Protein AF-A0A060SE33-F1 (afdb_monomer)

Foldseek 3Di:
DDDDDDDDDPCVVVVVVLVVVCVVVVPDSVVVVVVVVVVVVCVLVVLLVVQLVVCVVVLVQLVLLVLALDDPDDPDDDDPDPCVVCNPPPVNVVLLVQLLVLVLVCLVVCCCPVHPVHPPVDDPPPDPPVVSSVVSNVVSNVGDSRSSSSSSSSSVVVSVVD

pLDDT: mean 70.57, std 11.05, range [43.12, 87.06]

InterPro domains:
  IPR018811 MIOREX complex component 11 [PF10306] (24-119)

Secondary structure (DSSP, 8-state):
-PPPPP---TTHHHHHHHHHHHHHHT--HHHHHHHHHHHHHHHHHHHHHHHHHHHHHTTHHHHHHHHHSS-TT--------TTGGGTTSHHHHHHHHHHHHHHHHHHHHHHHHT-TTPPTT-------HHHHHHHHHHHHHH-SHHHHHHHHHHHHHHHHT-

Sequence (162 aa):
MASTPPKQSKLAPYREALAALSKRTRTPLPSLAVSFAVLHELTAILPIVGFFYGARALGVGENIVRAVARPQGETSQHQDGYFARYRDTWVAERVREWMVEGEVRAERVGRRYGWFGFEKGSKMDDISLEAQTAHAASDLVSGRIAGDVANAVVAYALTKVH

Solvent-accessible surface area (backbone atoms only — not comparable to full-atom values): 9290 Å² total; per-residue (Å²): 135,87,82,80,79,81,81,82,60,87,58,54,68,57,52,52,53,49,50,52,47,26,65,74,70,74,43,59,64,68,59,54,53,51,52,50,50,54,50,51,53,48,64,62,47,49,53,36,54,50,37,23,53,50,27,54,76,69,43,46,11,47,51,50,37,59,62,69,58,56,71,99,76,76,92,72,85,87,75,95,45,84,64,63,73,40,61,89,34,76,64,40,59,49,52,50,52,52,34,38,53,42,44,56,48,48,50,57,51,16,20,67,71,37,37,97,85,34,56,65,65,57,77,75,71,95,60,51,72,66,57,51,49,52,50,37,57,50,43,40,63,71,45,65,69,33,16,55,38,37,11,46,51,52,11,49,51,60,58,64,77,105

Mean predicted aligned error: 15.44 Å

Organism: Pycnoporus cinnabarinus (NCBI:txid5643)

Radius of gyration: 24.42 Å; Cα contacts (8 Å, |Δi|>4): 120; chains: 1; bounding box: 53×53×82 Å

Structure (mmCIF, N/CA/C/O backbone):
data_AF-A0A060SE33-F1
#
_entry.id   AF-A0A060SE33-F1
#
loop_
_atom_site.group_PDB
_atom_site.id
_atom_site.type_symbol
_atom_site.label_atom_id
_atom_site.label_alt_id
_atom_site.label_comp_id
_atom_site.label_asym_id
_atom_site.label_entity_id
_atom_site.label_seq_id
_atom_site.pdbx_PDB_ins_code
_atom_site.Cartn_x
_atom_site.Cartn_y
_atom_site.Cartn_z
_atom_site.occupancy
_atom_site.B_iso_or_equiv
_atom_site.auth_seq_id
_atom_site.auth_comp_id
_atom_site.auth_asym_id
_atom_site.auth_atom_id
_atom_site.pdbx_PDB_model_num
ATOM 1 N N . MET A 1 1 ? -1.050 29.011 51.974 1.00 46.72 1 MET A N 1
ATOM 2 C CA . MET A 1 1 ? -0.722 27.850 51.117 1.00 46.72 1 MET A CA 1
ATOM 3 C C . MET A 1 1 ? -1.660 27.884 49.920 1.00 46.72 1 MET A C 1
ATOM 5 O O . 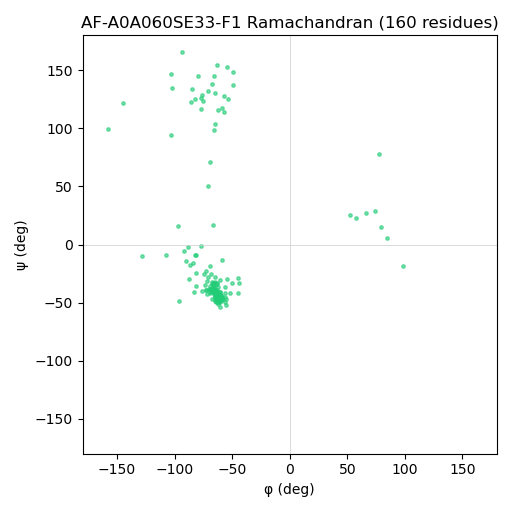MET A 1 1 ? -2.859 27.770 50.124 1.00 46.72 1 MET A O 1
ATOM 9 N N . ALA A 1 2 ? -1.155 28.163 48.715 1.00 46.94 2 ALA A N 1
ATOM 10 C CA . ALA A 1 2 ? -1.982 28.273 47.510 1.00 46.94 2 ALA A CA 1
ATOM 11 C C . ALA A 1 2 ? -2.181 26.885 46.879 1.00 46.94 2 ALA A C 1
ATOM 13 O O . ALA A 1 2 ? -1.205 26.202 46.576 1.00 46.94 2 ALA A O 1
ATOM 14 N N . SER A 1 3 ? -3.435 26.462 46.715 1.00 54.34 3 SER A N 1
ATOM 15 C CA . SER A 1 3 ? -3.813 25.220 46.043 1.00 54.34 3 SER A CA 1
ATOM 16 C C . SER A 1 3 ? -3.716 25.389 44.524 1.00 54.34 3 SER A C 1
ATOM 18 O O . SER A 1 3 ? -4.279 26.312 43.939 1.00 54.34 3 SER A O 1
ATOM 20 N N . THR A 1 4 ? -2.975 24.502 43.866 1.00 55.50 4 THR A N 1
ATOM 21 C CA . THR A 1 4 ? -2.882 24.458 42.402 1.00 55.50 4 THR A CA 1
ATOM 22 C C . THR A 1 4 ? -4.211 23.944 41.829 1.00 55.50 4 THR A C 1
ATOM 24 O O . THR A 1 4 ? -4.718 22.935 42.328 1.00 55.50 4 THR A O 1
ATOM 27 N N . PRO A 1 5 ? -4.806 24.585 40.806 1.00 61.75 5 PRO A N 1
ATOM 28 C CA . PRO A 1 5 ? -6.063 24.115 40.230 1.00 61.75 5 PRO A CA 1
ATOM 29 C C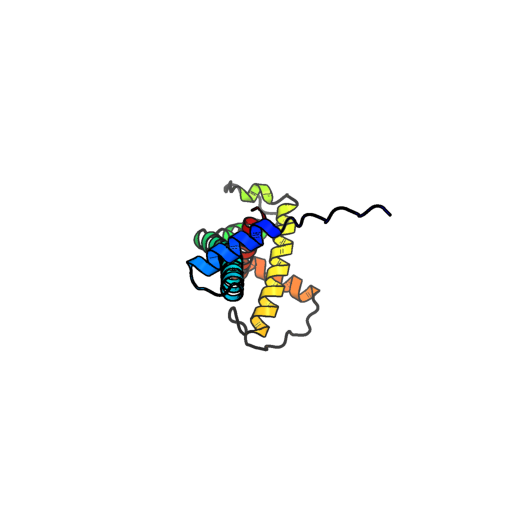 . PRO A 1 5 ? -5.881 22.753 39.533 1.00 61.75 5 PRO A C 1
ATOM 31 O O . PRO A 1 5 ? -4.823 22.496 38.946 1.00 61.75 5 PRO A O 1
ATOM 34 N N . PRO A 1 6 ? -6.892 21.862 39.577 1.00 64.19 6 PRO A N 1
ATOM 35 C CA . PRO A 1 6 ? -6.790 20.531 38.995 1.00 64.19 6 PRO A CA 1
ATOM 36 C C . PRO A 1 6 ? -6.642 20.618 37.473 1.00 64.19 6 PRO A C 1
ATOM 38 O O . PRO A 1 6 ? -7.401 21.296 36.780 1.00 64.19 6 PRO A O 1
ATOM 41 N N . LYS A 1 7 ? -5.643 19.906 36.948 1.00 62.97 7 LYS A N 1
ATOM 42 C CA . LYS A 1 7 ? -5.324 19.838 35.519 1.00 62.97 7 LYS A CA 1
ATOM 43 C C . LYS A 1 7 ? -6.495 19.172 34.785 1.00 62.97 7 LYS A C 1
ATOM 45 O O . LYS A 1 7 ? -6.678 17.960 34.882 1.00 62.97 7 LYS A O 1
ATOM 50 N N . GLN A 1 8 ? -7.307 19.962 34.085 1.00 63.59 8 GLN A N 1
ATOM 51 C CA . GLN A 1 8 ? -8.451 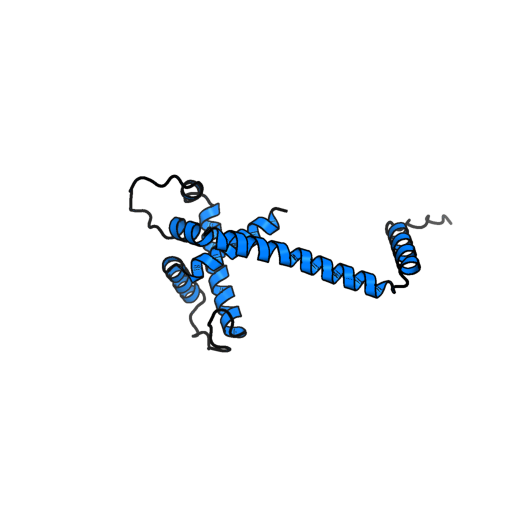19.458 33.322 1.00 63.59 8 GLN A CA 1
ATOM 52 C C . GLN A 1 8 ? -7.971 18.444 32.274 1.00 63.59 8 GLN A C 1
ATOM 54 O O . GLN A 1 8 ? -7.173 18.754 31.387 1.00 63.59 8 GLN A O 1
ATOM 59 N N . SER A 1 9 ? -8.428 17.200 32.408 1.00 67.25 9 SER A N 1
ATOM 60 C CA . SER A 1 9 ? -8.050 16.115 31.509 1.00 67.25 9 SER A CA 1
ATOM 61 C C . SER A 1 9 ? -8.821 16.236 30.201 1.00 67.25 9 SER A C 1
ATOM 63 O O . SER A 1 9 ? -10.038 16.063 30.171 1.00 67.25 9 SER A O 1
ATOM 65 N N . LYS A 1 10 ? -8.099 16.448 29.096 1.00 74.94 10 LYS A N 1
ATOM 66 C CA . LYS A 1 10 ? -8.658 16.457 27.732 1.00 74.94 10 LYS A CA 1
ATOM 67 C C . LYS A 1 10 ? -9.344 15.138 27.346 1.00 74.94 10 LYS A C 1
ATOM 69 O O . LYS A 1 10 ? -10.057 15.094 26.353 1.00 74.94 10 LYS A O 1
ATOM 74 N N . LEU A 1 11 ? -9.129 14.072 28.122 1.00 73.44 11 LEU A N 1
ATOM 75 C CA . LEU A 1 11 ? -9.704 12.744 27.907 1.00 73.44 11 LEU A CA 1
ATOM 76 C C . LEU A 1 11 ? -11.050 12.539 28.616 1.00 73.44 11 LEU A C 1
ATOM 78 O O . LEU A 1 11 ? -11.747 11.579 28.300 1.00 73.44 11 LEU A O 1
ATOM 82 N N . ALA A 1 12 ? -11.427 13.409 29.560 1.00 73.50 12 ALA A N 1
ATOM 83 C CA . ALA A 1 12 ? -12.693 13.298 30.287 1.00 73.50 12 ALA A CA 1
ATOM 84 C C . ALA A 1 12 ? -13.939 13.243 29.368 1.00 73.50 12 ALA A C 1
ATOM 86 O O . ALA A 1 12 ? -14.715 12.298 29.525 1.00 73.50 12 ALA A O 1
ATOM 87 N N . PRO A 1 13 ? -14.094 14.119 28.350 1.00 77.25 13 PRO A N 1
ATOM 88 C CA . PRO A 1 13 ? -15.273 14.077 27.481 1.00 77.25 13 PRO A CA 1
ATOM 89 C C . PRO A 1 13 ? -15.336 12.814 26.605 1.00 77.25 13 PRO A C 1
ATOM 91 O O . PRO A 1 13 ? -16.409 12.262 26.372 1.00 77.25 13 PRO A O 1
ATO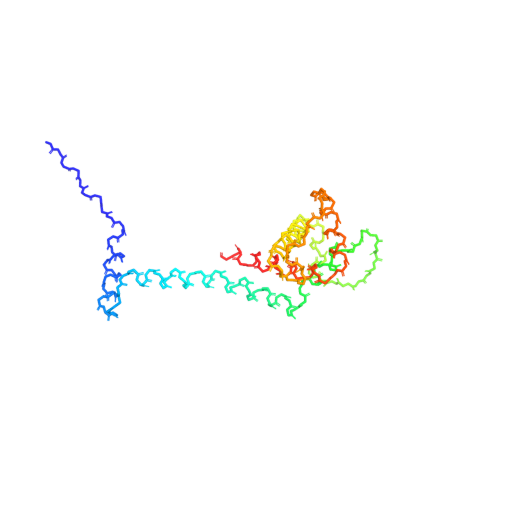M 94 N N . TYR A 1 14 ? -14.186 12.290 26.169 1.00 74.88 14 TYR A N 1
ATOM 95 C CA . TYR A 1 14 ? -14.129 11.053 25.380 1.00 74.88 14 TYR A CA 1
ATOM 96 C C . TYR A 1 14 ? -14.501 9.817 26.210 1.00 74.88 14 TYR A C 1
ATOM 98 O O . TYR A 1 14 ? -15.161 8.906 25.710 1.00 74.88 14 TYR A O 1
ATOM 106 N N . ARG A 1 15 ? -14.119 9.787 27.495 1.00 74.62 15 ARG A N 1
ATOM 107 C CA . ARG A 1 15 ? -14.483 8.697 28.415 1.00 74.62 15 ARG A CA 1
ATOM 108 C C . ARG A 1 15 ? -15.979 8.687 28.718 1.00 74.62 15 ARG A C 1
ATOM 110 O O . ARG A 1 15 ? -16.564 7.608 28.766 1.00 74.62 15 ARG A O 1
ATOM 117 N N . GLU A 1 16 ? -16.599 9.856 28.871 1.00 80.44 16 GLU A N 1
ATOM 118 C CA . GLU A 1 16 ? -18.054 9.970 29.031 1.00 80.44 16 GLU A CA 1
ATOM 119 C C . GLU A 1 16 ? -18.812 9.511 27.783 1.00 80.44 16 GLU A C 1
ATOM 121 O O . GLU A 1 16 ? -19.749 8.719 27.899 1.00 80.44 16 GLU A O 1
ATOM 126 N N . ALA A 1 17 ? -18.370 9.915 26.588 1.00 77.81 17 ALA A N 1
ATOM 127 C CA . ALA A 1 17 ? -18.974 9.477 25.330 1.00 77.81 17 ALA A CA 1
ATOM 128 C C . ALA A 1 17 ? -18.889 7.949 25.142 1.00 77.81 17 ALA A C 1
ATOM 130 O O . ALA A 1 17 ? -19.877 7.303 24.783 1.00 77.81 17 ALA A O 1
ATOM 131 N N . LEU A 1 18 ? -17.735 7.346 25.451 1.00 71.75 18 LEU A N 1
ATOM 132 C CA . LEU A 1 18 ? -17.540 5.893 25.394 1.00 71.75 18 LEU A CA 1
ATOM 133 C C . LEU A 1 18 ? -18.390 5.149 26.435 1.00 71.75 18 LEU A C 1
ATOM 135 O O . LEU A 1 18 ? -18.951 4.095 26.132 1.00 71.75 18 LEU A O 1
ATOM 139 N N . ALA A 1 19 ? -18.525 5.692 27.647 1.00 76.25 19 ALA A N 1
ATOM 140 C CA . ALA A 1 19 ? -19.378 5.117 28.684 1.00 76.25 19 ALA A CA 1
ATOM 141 C C . ALA A 1 19 ? -20.870 5.194 28.312 1.00 76.25 19 ALA A C 1
ATOM 143 O O . ALA A 1 19 ? -21.613 4.243 28.556 1.00 76.25 19 ALA A O 1
ATOM 144 N N . ALA A 1 20 ? -21.308 6.291 27.687 1.00 78.81 20 ALA A N 1
ATOM 145 C CA . ALA A 1 20 ? -22.670 6.445 27.178 1.00 78.81 20 ALA A CA 1
ATOM 146 C C . ALA A 1 20 ? -22.974 5.450 26.046 1.00 78.81 20 ALA A C 1
ATOM 148 O O . ALA A 1 20 ? -24.033 4.819 26.047 1.00 78.81 20 ALA A O 1
ATOM 149 N N . LEU A 1 21 ? -22.023 5.251 25.126 1.00 73.12 21 LEU A N 1
ATOM 150 C CA . LEU A 1 21 ? -22.114 4.243 24.068 1.00 73.12 21 LEU A CA 1
ATOM 151 C C . LEU A 1 21 ? -22.195 2.829 24.648 1.00 73.12 21 LEU A C 1
ATOM 153 O O . LEU A 1 21 ? -23.145 2.119 24.345 1.00 73.12 21 LEU A O 1
ATOM 157 N N . SER A 1 22 ? -21.280 2.466 25.552 1.00 76.69 22 SER A N 1
ATOM 158 C CA . SER A 1 22 ? -21.263 1.161 26.229 1.00 76.69 22 SER A CA 1
ATOM 159 C C . SER A 1 22 ? -22.577 0.864 26.962 1.00 76.69 22 SER A C 1
ATOM 161 O O . SER A 1 22 ? -23.115 -0.239 26.848 1.00 76.69 22 SER A O 1
ATOM 163 N N . LYS A 1 23 ? -23.152 1.859 27.654 1.00 78.50 23 LYS A N 1
ATOM 164 C CA . LYS A 1 23 ? -24.459 1.721 28.319 1.00 78.50 23 LYS A CA 1
ATOM 165 C C . LYS A 1 23 ? -25.602 1.517 27.321 1.00 78.50 23 LYS A C 1
ATOM 167 O O . LYS A 1 23 ? -26.497 0.718 27.585 1.00 78.50 23 LYS A O 1
ATOM 172 N N . ARG A 1 24 ? -25.574 2.210 26.177 1.00 81.38 24 ARG A N 1
ATOM 173 C CA . ARG A 1 24 ? -26.612 2.135 25.135 1.00 81.38 24 ARG A CA 1
ATOM 174 C C . ARG A 1 24 ? -26.571 0.816 24.359 1.00 81.38 24 ARG A C 1
ATOM 176 O O . ARG A 1 24 ? -27.625 0.274 24.047 1.00 81.38 24 ARG A O 1
ATOM 183 N N . THR A 1 25 ? -25.383 0.296 24.061 1.00 77.88 25 THR A N 1
ATOM 184 C CA . THR A 1 25 ? -25.200 -0.958 23.309 1.00 77.88 25 THR A CA 1
ATOM 185 C C . THR A 1 25 ? -25.091 -2.194 24.201 1.00 77.88 25 THR A C 1
ATOM 187 O O . THR A 1 25 ? -25.043 -3.304 23.681 1.00 77.88 25 THR A O 1
ATOM 190 N N . ARG A 1 26 ? -25.063 -2.023 25.534 1.00 79.12 26 ARG A N 1
ATOM 191 C CA . ARG A 1 26 ? -24.819 -3.084 26.534 1.00 79.12 26 ARG A CA 1
ATOM 192 C C . ARG A 1 26 ? -23.547 -3.896 26.264 1.00 79.12 26 ARG A C 1
ATOM 194 O O . ARG A 1 26 ? -23.440 -5.043 26.688 1.00 79.12 26 ARG A O 1
ATOM 201 N N . THR A 1 27 ? -22.580 -3.312 25.565 1.00 77.44 27 THR A N 1
ATOM 202 C CA . THR A 1 27 ? -21.298 -3.951 25.270 1.00 77.44 27 THR A CA 1
ATOM 203 C C . THR A 1 27 ? -20.222 -3.395 26.199 1.00 77.44 27 THR A C 1
ATOM 205 O O . THR A 1 27 ? -20.154 -2.179 26.410 1.00 77.44 27 THR A O 1
ATOM 208 N N . PRO A 1 28 ? -19.377 -4.252 26.794 1.00 80.19 28 PRO A N 1
ATOM 209 C CA . PRO A 1 28 ? -18.341 -3.802 27.712 1.00 80.19 28 PRO A CA 1
ATOM 210 C C . PRO A 1 28 ? -17.273 -2.986 26.961 1.00 80.19 28 PRO A C 1
ATOM 212 O O . PRO A 1 28 ? -16.845 -3.363 25.871 1.00 80.19 28 PRO A O 1
ATOM 215 N N . LEU A 1 29 ? -16.818 -1.875 27.555 1.00 75.88 29 LEU A N 1
ATOM 216 C CA . LEU A 1 29 ? -15.810 -0.953 26.993 1.00 75.88 29 LEU A CA 1
ATOM 217 C C . LEU A 1 29 ? -14.574 -1.637 26.359 1.00 75.88 29 LEU A C 1
ATOM 219 O O . LEU A 1 29 ? -14.170 -1.209 25.277 1.00 75.88 29 LEU A O 1
ATOM 223 N N . PRO A 1 30 ? -13.989 -2.703 26.949 1.00 79.56 30 PRO A N 1
ATOM 224 C CA . PRO A 1 30 ? -12.860 -3.411 26.342 1.00 79.56 30 PRO A CA 1
ATOM 225 C C . PRO A 1 30 ? -13.200 -4.051 24.992 1.00 79.56 30 PRO A C 1
ATOM 227 O O . PRO A 1 30 ? -12.383 -4.021 24.080 1.00 79.56 30 PRO A O 1
ATOM 230 N N . SER A 1 31 ? -14.415 -4.581 24.828 1.00 80.75 31 SER A N 1
ATOM 231 C CA . SER A 1 31 ? -14.864 -5.171 23.560 1.00 80.75 31 SER A CA 1
ATOM 232 C C . SER A 1 31 ? -14.997 -4.109 22.464 1.00 80.75 31 SER A C 1
ATOM 234 O O . SER A 1 31 ? -14.634 -4.363 21.315 1.00 80.75 31 SER A O 1
ATOM 236 N N . LEU A 1 32 ? -15.436 -2.897 22.823 1.00 78.38 32 LEU A N 1
ATOM 237 C CA . LEU A 1 32 ? -15.498 -1.763 21.900 1.00 78.38 32 LEU A CA 1
ATOM 238 C C . LEU A 1 32 ? -14.094 -1.347 21.432 1.00 78.38 32 LEU A C 1
ATOM 240 O O . LEU A 1 32 ? -13.877 -1.125 20.243 1.00 78.38 32 LEU A O 1
ATOM 244 N N . ALA A 1 33 ? -13.134 -1.298 22.361 1.00 82.75 33 ALA A N 1
ATOM 245 C CA . ALA A 1 33 ? -11.742 -0.975 22.061 1.00 82.75 33 ALA A CA 1
ATOM 246 C C . ALA A 1 33 ? -11.090 -2.028 21.152 1.00 82.75 33 ALA A C 1
ATOM 248 O O . ALA A 1 33 ? -10.444 -1.672 20.170 1.00 82.75 33 ALA A O 1
ATOM 249 N N . VAL A 1 34 ? -11.313 -3.318 21.429 1.00 84.94 34 VAL A N 1
ATOM 250 C CA . VAL A 1 34 ? -10.824 -4.420 20.583 1.00 84.94 34 VAL A CA 1
ATOM 251 C C . VAL A 1 34 ? -11.447 -4.358 19.188 1.00 84.94 34 VAL A C 1
ATOM 253 O O . VAL A 1 34 ? -10.736 -4.503 18.200 1.00 84.94 34 VAL A O 1
ATOM 256 N N . SER A 1 35 ? -12.749 -4.084 19.085 1.00 84.19 35 SER A N 1
ATOM 257 C CA . SER A 1 35 ? -13.432 -3.976 17.787 1.00 84.19 35 SER A CA 1
ATOM 258 C C . SER A 1 35 ? -12.895 -2.809 16.957 1.00 84.19 35 SER A C 1
ATOM 260 O O . SER A 1 35 ? -12.683 -2.956 15.757 1.00 84.19 35 SER A O 1
ATOM 262 N N . PHE A 1 36 ? -12.630 -1.664 17.595 1.00 85.50 36 PHE A N 1
ATOM 263 C CA . PHE A 1 36 ? -12.003 -0.520 16.936 1.00 85.50 36 PHE A CA 1
ATOM 264 C C . PHE A 1 36 ? -10.579 -0.838 16.476 1.00 85.50 36 PHE A C 1
ATOM 266 O O . PHE A 1 36 ? -10.226 -0.496 15.354 1.00 85.50 36 PHE A O 1
ATOM 273 N N . ALA A 1 37 ? -9.786 -1.529 17.299 1.00 83.94 37 ALA A N 1
ATOM 274 C CA . ALA A 1 37 ? -8.441 -1.952 16.923 1.00 83.94 37 ALA A CA 1
ATOM 275 C C . ALA A 1 37 ? -8.474 -2.884 15.703 1.00 83.94 37 ALA A C 1
ATOM 277 O O . ALA A 1 37 ? -7.805 -2.617 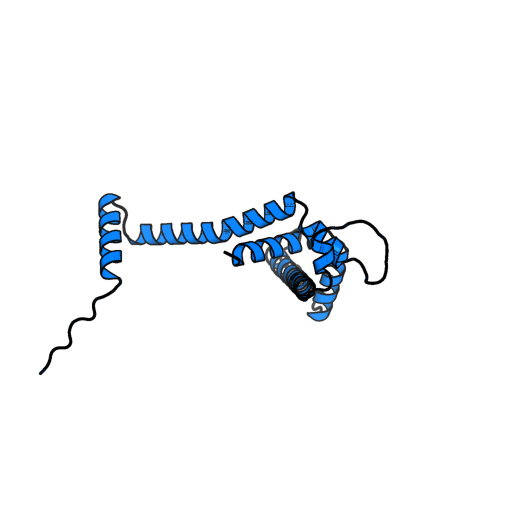14.716 1.00 83.94 37 ALA A O 1
ATOM 278 N N . VAL A 1 38 ? -9.322 -3.916 15.714 1.00 87.06 38 VAL A N 1
ATOM 279 C CA . VAL A 1 38 ? -9.473 -4.827 14.568 1.00 87.06 38 VAL A CA 1
ATOM 280 C C . VAL A 1 38 ? -9.918 -4.076 13.314 1.00 87.06 38 VAL A C 1
ATOM 282 O O . VAL A 1 38 ? -9.365 -4.292 12.239 1.00 87.06 38 VAL A O 1
ATOM 285 N N . LEU A 1 39 ? -10.895 -3.174 13.437 1.00 86.56 39 LEU A N 1
ATOM 286 C CA . LEU A 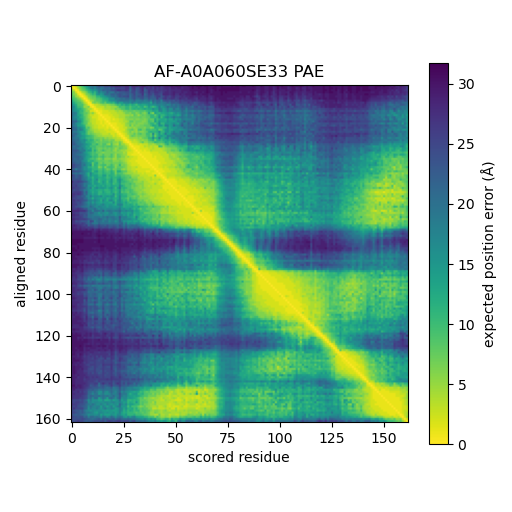1 39 ? -11.361 -2.380 12.306 1.00 86.56 39 LEU A CA 1
ATOM 287 C C . LEU A 1 39 ? -10.254 -1.465 11.763 1.00 86.56 39 LEU A C 1
ATOM 289 O O . LEU A 1 39 ? -10.098 -1.373 10.550 1.00 86.56 39 LEU A O 1
ATOM 293 N N . HIS A 1 40 ? -9.473 -0.839 12.646 1.00 83.50 40 HIS A N 1
ATOM 294 C CA . HIS A 1 40 ? -8.334 0.001 12.283 1.00 83.50 40 HIS A CA 1
ATOM 295 C C . HIS A 1 40 ? -7.286 -0.792 11.494 1.00 83.50 40 HIS A C 1
ATOM 297 O O . HIS A 1 40 ? -6.899 -0.371 10.404 1.00 83.50 40 HIS A O 1
ATOM 303 N N . GLU A 1 41 ? -6.916 -1.978 11.984 1.00 81.69 41 GLU A N 1
ATOM 304 C CA . GLU A 1 41 ? -5.980 -2.878 11.300 1.00 81.69 41 GLU A CA 1
ATOM 305 C C . GLU A 1 41 ? -6.509 -3.304 9.922 1.00 81.69 41 GLU A C 1
ATOM 307 O O . GLU A 1 41 ? -5.788 -3.258 8.925 1.00 81.69 41 GLU A O 1
ATOM 312 N N . LEU A 1 42 ? -7.798 -3.643 9.814 1.00 83.81 42 LEU A N 1
ATOM 313 C CA . LEU A 1 42 ? -8.408 -3.978 8.524 1.00 83.81 42 LEU A CA 1
ATOM 314 C C . LEU A 1 42 ? -8.378 -2.797 7.554 1.00 83.81 42 LEU A C 1
ATOM 316 O O . LEU A 1 42 ? -8.049 -2.979 6.383 1.00 83.81 42 LEU A O 1
ATOM 320 N N . THR A 1 43 ? -8.676 -1.587 8.028 1.00 83.69 43 THR A N 1
ATOM 321 C CA . THR A 1 43 ? -8.603 -0.381 7.194 1.00 83.69 43 THR A CA 1
ATOM 322 C C . THR A 1 43 ? -7.178 0.022 6.821 1.00 83.69 43 THR A C 1
ATOM 324 O O . THR A 1 43 ? -7.013 0.741 5.844 1.00 83.69 43 THR A O 1
ATOM 327 N N . ALA A 1 44 ? -6.154 -0.465 7.527 1.00 80.06 44 ALA A N 1
ATOM 328 C CA . ALA A 1 44 ? -4.756 -0.281 7.145 1.00 80.06 44 ALA A CA 1
ATOM 329 C C . ALA A 1 44 ? -4.307 -1.295 6.073 1.00 80.06 44 ALA A C 1
ATOM 331 O O . ALA A 1 44 ? -3.541 -0.952 5.175 1.00 80.06 44 ALA A O 1
ATOM 332 N N . ILE A 1 45 ? -4.810 -2.535 6.124 1.00 81.38 45 ILE A N 1
ATOM 333 C CA . ILE A 1 45 ? -4.430 -3.611 5.190 1.00 81.38 45 ILE A CA 1
ATOM 334 C C . ILE A 1 45 ? -5.227 -3.540 3.878 1.00 81.38 45 ILE A C 1
ATOM 336 O O . ILE A 1 45 ? -4.667 -3.738 2.798 1.00 81.38 45 ILE A O 1
ATOM 340 N N . LEU A 1 46 ? -6.531 -3.252 3.950 1.00 86.06 46 LEU A N 1
ATOM 341 C CA . LEU A 1 46 ? -7.432 -3.255 2.790 1.00 86.06 46 LEU A CA 1
ATOM 342 C C . LEU A 1 46 ? -6.976 -2.335 1.647 1.00 86.06 46 LEU A C 1
ATOM 344 O O . LEU A 1 46 ? -6.986 -2.798 0.505 1.00 86.06 46 LEU A O 1
ATOM 348 N N . PRO A 1 47 ? -6.545 -1.082 1.891 1.00 80.38 47 PRO A N 1
ATOM 349 C CA . PRO A 1 47 ? -6.063 -0.208 0.828 1.00 80.38 47 PRO A CA 1
ATOM 350 C C . PRO A 1 47 ? -4.826 -0.773 0.129 1.00 80.38 47 PRO A C 1
ATOM 352 O O . PRO A 1 47 ? -4.773 -0.760 -1.096 1.00 80.38 47 PRO A O 1
ATOM 355 N N . ILE A 1 48 ? -3.870 -1.339 0.877 1.00 83.94 48 ILE A N 1
ATOM 356 C CA . ILE A 1 48 ? -2.648 -1.934 0.308 1.00 83.94 48 ILE A CA 1
ATOM 357 C C . ILE A 1 48 ? -3.023 -3.075 -0.641 1.00 83.94 48 ILE A C 1
ATOM 359 O O . ILE A 1 48 ? -2.572 -3.116 -1.785 1.00 83.94 48 ILE A O 1
ATOM 363 N N . VAL A 1 49 ? -3.894 -3.978 -0.188 1.00 82.00 49 VAL A N 1
ATOM 364 C CA . VAL A 1 49 ? -4.366 -5.112 -0.993 1.00 82.00 49 VAL A CA 1
ATOM 365 C C . VAL A 1 49 ? -5.157 -4.627 -2.213 1.00 82.00 49 VAL A C 1
ATOM 367 O O . VAL A 1 49 ? -4.945 -5.120 -3.320 1.00 82.00 49 VAL A O 1
ATOM 370 N N . GLY A 1 50 ? -6.032 -3.634 -2.038 1.00 82.19 50 GLY A N 1
ATOM 371 C CA . GLY A 1 50 ? -6.832 -3.049 -3.113 1.00 82.19 50 GLY A CA 1
ATOM 372 C C . GLY A 1 50 ? -5.978 -2.402 -4.203 1.00 82.19 50 GLY A C 1
ATOM 373 O O . GLY A 1 50 ? -6.149 -2.715 -5.380 1.00 82.19 50 GLY A O 1
ATOM 374 N N . PHE A 1 51 ? -5.016 -1.555 -3.827 1.00 84.88 51 PHE A N 1
ATOM 375 C CA . PHE A 1 51 ? -4.094 -0.945 -4.784 1.00 84.88 51 PHE A CA 1
ATOM 376 C C . PHE A 1 51 ? -3.183 -1.978 -5.446 1.00 84.88 51 PHE A C 1
ATOM 378 O O . PHE A 1 51 ? -2.924 -1.852 -6.638 1.00 84.88 51 PHE A O 1
ATOM 385 N N . PHE A 1 52 ? -2.749 -3.019 -4.728 1.00 84.94 52 PHE A N 1
ATOM 386 C CA . PHE A 1 52 ? -1.954 -4.103 -5.308 1.00 84.94 52 PHE A CA 1
ATOM 387 C C . PHE A 1 52 ? -2.719 -4.824 -6.421 1.00 84.94 52 PHE A C 1
ATOM 389 O O . PHE A 1 52 ? -2.236 -4.912 -7.550 1.00 84.94 52 PHE A O 1
ATOM 396 N N . TYR A 1 53 ? -3.934 -5.303 -6.132 1.00 83.69 53 TYR A N 1
ATOM 397 C CA . TYR A 1 53 ? -4.741 -5.996 -7.137 1.00 83.69 53 TYR A CA 1
ATOM 398 C C . TYR A 1 53 ? -5.195 -5.059 -8.259 1.00 83.69 53 TYR A C 1
ATOM 400 O O . TYR A 1 53 ? -5.266 -5.497 -9.404 1.00 83.69 53 TYR A O 1
ATOM 408 N N . GLY A 1 54 ? -5.441 -3.778 -7.969 1.00 84.31 54 GLY A N 1
ATOM 409 C CA . GLY A 1 54 ? -5.721 -2.764 -8.985 1.00 84.31 54 GLY A CA 1
ATOM 410 C C . GLY A 1 54 ? -4.538 -2.540 -9.930 1.00 84.31 54 GLY A C 1
ATOM 411 O O . GLY A 1 54 ? -4.700 -2.613 -11.146 1.00 84.31 54 GLY A O 1
ATOM 412 N N . ALA A 1 55 ? -3.336 -2.341 -9.387 1.00 83.12 55 ALA A N 1
ATOM 413 C CA . ALA A 1 55 ? -2.109 -2.184 -10.165 1.00 83.12 55 ALA A CA 1
ATOM 414 C C . ALA A 1 55 ? -1.810 -3.437 -11.006 1.00 83.12 55 ALA A C 1
ATOM 416 O O . ALA A 1 55 ? -1.515 -3.318 -12.196 1.00 83.12 55 ALA A O 1
ATOM 417 N N . ARG A 1 56 ? -1.993 -4.630 -10.424 1.00 82.56 56 ARG A N 1
ATOM 418 C CA . ARG A 1 56 ? -1.836 -5.919 -11.111 1.00 82.56 56 ARG A CA 1
ATOM 419 C C . ARG A 1 56 ? -2.856 -6.121 -12.230 1.00 82.56 56 ARG A C 1
ATOM 421 O O . ARG A 1 56 ? -2.482 -6.534 -13.320 1.00 82.56 56 ARG A O 1
ATOM 428 N N . ALA A 1 57 ? -4.132 -5.812 -12.000 1.00 81.44 57 ALA A N 1
ATOM 429 C CA . ALA A 1 57 ? -5.175 -5.946 -13.019 1.00 81.44 57 ALA A CA 1
ATOM 430 C C . ALA A 1 57 ? -4.958 -4.996 -14.209 1.00 81.44 57 ALA A C 1
ATOM 432 O O . ALA A 1 57 ? -5.288 -5.338 -15.342 1.00 81.44 57 ALA A O 1
ATOM 433 N N . LEU A 1 58 ? -4.382 -3.819 -13.954 1.00 86.50 58 LEU A N 1
ATOM 434 C CA . LEU A 1 58 ? -4.069 -2.808 -14.966 1.00 86.50 58 LEU A CA 1
ATOM 435 C C . LEU A 1 58 ? -2.682 -2.996 -15.611 1.00 86.50 58 LEU A C 1
ATOM 437 O O . LEU A 1 58 ? -2.315 -2.230 -16.502 1.00 86.50 58 LEU A O 1
ATOM 441 N N . GLY A 1 59 ? -1.905 -3.993 -15.175 1.00 81.88 59 GLY A N 1
ATOM 442 C CA . GLY A 1 59 ? -0.566 -4.273 -15.697 1.00 81.88 59 GLY A CA 1
ATOM 443 C C . GLY A 1 59 ? 0.469 -3.180 -15.395 1.00 81.88 59 GLY A C 1
ATOM 444 O O . GLY A 1 59 ? 1.395 -2.959 -16.179 1.00 81.88 59 GLY A O 1
ATOM 445 N N . VAL A 1 60 ? 0.282 -2.420 -14.309 1.00 84.00 60 VAL A N 1
ATOM 446 C CA . VAL A 1 60 ? 1.135 -1.271 -13.957 1.00 84.00 60 VAL A CA 1
ATOM 447 C C . VAL A 1 60 ? 2.563 -1.731 -13.671 1.00 84.00 60 VAL A C 1
ATOM 449 O O . VAL A 1 60 ? 3.511 -1.143 -14.191 1.00 84.00 60 VAL A O 1
ATOM 452 N N . GLY A 1 61 ? 2.724 -2.803 -12.896 1.00 79.00 61 GLY A N 1
ATOM 453 C CA . GLY A 1 61 ? 4.022 -3.356 -12.531 1.00 79.00 61 GLY A CA 1
ATOM 454 C C . GLY A 1 61 ? 4.820 -3.842 -13.737 1.00 79.00 61 GLY A C 1
ATOM 455 O O . GLY A 1 61 ? 5.985 -3.488 -13.887 1.00 79.00 61 GLY A O 1
ATOM 456 N N . GLU A 1 62 ? 4.187 -4.560 -14.661 1.00 81.62 62 GLU A N 1
ATOM 457 C CA . GLU A 1 62 ? 4.800 -5.036 -15.904 1.00 81.62 62 GLU A CA 1
ATOM 458 C C . GLU A 1 62 ? 5.239 -3.872 -16.804 1.00 81.62 62 GLU A C 1
ATOM 460 O O . GLU A 1 62 ? 6.246 -3.959 -17.510 1.00 81.62 62 GLU A O 1
ATOM 465 N N . ASN A 1 63 ? 4.495 -2.764 -16.792 1.00 80.94 63 ASN A N 1
ATOM 466 C CA . ASN A 1 63 ? 4.856 -1.554 -17.526 1.00 80.94 63 ASN A CA 1
ATOM 467 C C . ASN A 1 63 ? 6.041 -0.821 -16.881 1.00 80.94 63 ASN A C 1
ATOM 469 O O . ASN A 1 63 ? 6.931 -0.368 -17.601 1.00 80.94 63 ASN A O 1
ATOM 473 N N . ILE A 1 64 ? 6.098 -0.756 -15.547 1.00 76.94 64 ILE A N 1
ATOM 474 C CA . ILE A 1 64 ? 7.228 -0.173 -14.806 1.00 76.94 64 ILE A CA 1
ATOM 475 C C . ILE A 1 64 ? 8.496 -0.997 -15.028 1.00 76.94 64 ILE A C 1
ATOM 477 O O . ILE A 1 64 ? 9.528 -0.440 -15.396 1.00 76.94 64 ILE A O 1
ATOM 481 N N . VAL A 1 65 ? 8.419 -2.320 -14.879 1.00 76.00 65 VAL A N 1
ATOM 482 C CA . VAL A 1 65 ? 9.560 -3.219 -15.095 1.00 76.00 65 VAL A CA 1
ATOM 483 C C . VAL A 1 65 ? 10.090 -3.081 -16.519 1.00 76.00 65 VAL A C 1
ATOM 485 O O . VAL A 1 65 ? 11.287 -2.899 -16.706 1.00 76.00 65 VAL A O 1
ATOM 488 N N . ARG A 1 66 ? 9.214 -3.055 -17.533 1.00 78.06 66 ARG A N 1
ATOM 489 C CA . ARG A 1 66 ? 9.630 -2.833 -18.930 1.00 78.06 66 ARG A CA 1
ATOM 490 C C . ARG A 1 66 ? 10.270 -1.465 -19.165 1.00 78.06 66 ARG A C 1
ATOM 492 O O . ARG A 1 66 ? 11.157 -1.362 -20.008 1.00 78.06 66 ARG A O 1
ATOM 499 N N . ALA A 1 67 ? 9.837 -0.429 -18.450 1.00 74.38 67 ALA A N 1
ATOM 500 C CA . ALA A 1 67 ? 10.430 0.902 -18.547 1.00 74.38 67 ALA A CA 1
ATOM 501 C C . ALA A 1 67 ? 11.813 0.982 -17.874 1.00 74.38 67 ALA A C 1
ATOM 503 O O . ALA A 1 67 ? 12.687 1.690 -18.371 1.00 74.38 67 ALA A O 1
ATOM 504 N N . VAL A 1 68 ? 12.018 0.245 -16.776 1.00 69.25 68 VAL A N 1
ATOM 505 C CA . VAL A 1 68 ? 13.260 0.248 -15.981 1.00 69.25 68 VAL A CA 1
ATOM 506 C C . VAL A 1 68 ? 14.295 -0.763 -16.497 1.00 69.25 68 VAL A C 1
ATOM 508 O O . VAL A 1 68 ? 15.491 -0.518 -16.379 1.00 69.25 68 VAL A O 1
ATOM 511 N N . ALA A 1 69 ? 13.867 -1.875 -17.100 1.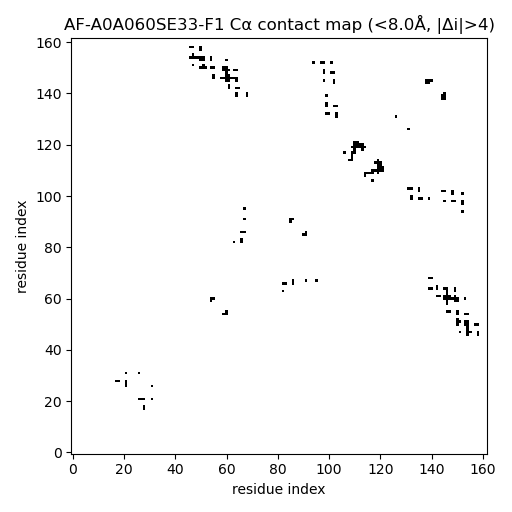00 67.44 69 ALA A N 1
ATOM 512 C CA . ALA A 1 69 ? 14.748 -2.939 -17.591 1.00 67.44 69 ALA A CA 1
ATOM 513 C C . ALA A 1 69 ? 15.370 -2.660 -18.974 1.00 67.44 69 ALA A C 1
ATOM 515 O O . ALA A 1 69 ? 16.245 -3.408 -19.409 1.00 67.44 69 ALA A O 1
ATOM 516 N N . ARG A 1 70 ? 14.939 -1.610 -19.694 1.00 60.41 70 ARG A N 1
ATOM 517 C CA . ARG A 1 70 ? 15.506 -1.279 -21.012 1.00 60.41 70 ARG A CA 1
ATOM 518 C C . ARG A 1 70 ? 16.897 -0.635 -20.873 1.00 60.41 70 ARG A C 1
ATOM 520 O O . ARG A 1 70 ? 16.999 0.413 -20.232 1.00 60.41 70 ARG A O 1
ATOM 527 N N . PRO A 1 71 ? 17.950 -1.196 -21.502 1.00 50.22 71 PRO A N 1
ATOM 528 C CA . PRO A 1 71 ? 19.293 -0.627 -21.472 1.00 50.22 71 PRO A CA 1
ATOM 529 C C . PRO A 1 71 ? 19.361 0.756 -22.131 1.00 50.22 71 PRO A C 1
ATOM 531 O O . PRO A 1 71 ? 18.602 1.080 -23.045 1.00 50.22 71 PRO A O 1
ATOM 534 N N . GLN A 1 72 ? 20.340 1.549 -21.703 1.00 49.66 72 GLN A N 1
ATOM 535 C CA . GLN A 1 72 ? 20.585 2.952 -22.058 1.00 49.66 72 GLN A CA 1
ATOM 536 C C . GLN A 1 72 ? 20.988 3.210 -23.536 1.00 49.66 72 GLN A C 1
ATOM 538 O O . GLN A 1 72 ? 21.515 4.276 -23.833 1.00 49.66 72 GLN A O 1
ATOM 543 N N . GLY A 1 73 ? 20.762 2.269 -24.465 1.00 51.56 73 GLY A N 1
ATOM 544 C CA . GLY A 1 73 ? 21.374 2.277 -25.804 1.00 51.56 73 GLY A CA 1
ATOM 545 C C . GLY A 1 73 ? 20.454 2.130 -27.022 1.00 51.56 73 GLY A C 1
ATOM 546 O O . GLY A 1 73 ? 20.929 2.346 -28.132 1.00 51.56 73 GLY A O 1
ATOM 547 N N . GLU A 1 74 ? 19.166 1.806 -26.877 1.00 49.00 74 GLU A N 1
ATOM 548 C CA . GLU A 1 74 ? 18.269 1.686 -28.039 1.00 49.00 74 GLU A CA 1
ATOM 549 C C . GLU A 1 74 ? 17.353 2.903 -28.178 1.00 49.00 74 GLU A C 1
ATOM 551 O O . GLU A 1 74 ? 16.273 3.007 -27.592 1.00 49.00 74 GLU A O 1
ATOM 556 N N . THR A 1 75 ? 17.809 3.845 -28.999 1.00 59.03 75 THR A N 1
ATOM 557 C CA . THR A 1 75 ? 16.987 4.881 -29.615 1.00 59.03 75 THR A CA 1
ATOM 558 C C . THR A 1 75 ? 16.021 4.199 -30.579 1.00 59.03 75 THR A C 1
ATOM 560 O O . THR A 1 75 ? 16.381 3.862 -31.704 1.00 59.03 75 THR A O 1
ATOM 563 N N . SER A 1 76 ? 14.783 3.963 -30.160 1.00 45.69 76 SER A N 1
ATOM 564 C CA . SER A 1 76 ? 13.698 3.661 -31.093 1.00 45.69 76 SER A CA 1
ATOM 565 C C . SER A 1 76 ? 12.390 4.253 -30.598 1.00 45.69 76 SER A C 1
ATOM 567 O O . SER A 1 76 ? 11.943 4.036 -29.472 1.00 45.69 76 SER A O 1
ATOM 569 N N . GLN A 1 77 ? 11.865 5.089 -31.484 1.00 53.44 77 GLN A N 1
ATOM 570 C CA . GLN A 1 77 ? 10.697 5.941 -31.389 1.00 53.44 77 GLN A CA 1
ATOM 571 C C . GLN A 1 77 ? 9.427 5.166 -31.003 1.00 53.44 77 GLN A C 1
ATOM 573 O O . GLN A 1 77 ? 9.263 3.998 -31.340 1.00 53.44 77 GLN A O 1
ATOM 578 N N . HIS A 1 78 ? 8.504 5.893 -30.366 1.00 46.59 78 HIS A N 1
ATOM 579 C CA . HIS A 1 78 ? 7.105 5.538 -30.109 1.00 46.59 78 HIS A CA 1
ATOM 580 C C . HIS A 1 78 ? 6.814 4.546 -28.974 1.00 46.59 78 HIS A C 1
ATOM 582 O O . HIS A 1 78 ? 6.400 3.411 -29.189 1.00 46.59 78 HIS A O 1
ATOM 588 N N . GLN A 1 79 ? 6.859 5.058 -27.743 1.00 43.12 79 GLN A N 1
ATOM 589 C CA . GLN A 1 79 ? 5.701 4.976 -26.845 1.00 43.12 79 GLN A CA 1
ATOM 590 C C . GLN A 1 79 ? 5.818 6.075 -25.784 1.00 43.12 79 GLN A C 1
ATOM 592 O O . GLN A 1 79 ? 6.554 5.943 -24.807 1.00 43.12 79 GLN A O 1
ATOM 597 N N . ASP A 1 80 ? 5.092 7.173 -26.002 1.00 46.97 80 ASP A N 1
ATOM 598 C CA . ASP A 1 80 ? 4.895 8.261 -25.041 1.00 46.97 80 ASP A CA 1
ATOM 599 C C . ASP A 1 80 ? 4.029 7.770 -23.871 1.00 46.97 80 ASP A C 1
ATOM 601 O O . ASP A 1 80 ? 2.852 8.095 -23.734 1.00 46.97 80 ASP A O 1
ATOM 605 N N . GLY A 1 81 ? 4.602 6.914 -23.029 1.00 52.53 81 GLY A N 1
ATOM 606 C CA . GLY A 1 81 ? 4.034 6.576 -21.734 1.00 52.53 81 GLY A CA 1
ATOM 607 C C . GLY A 1 81 ? 4.475 7.613 -20.708 1.00 52.53 81 GLY A C 1
ATOM 608 O O . GLY A 1 81 ? 5.665 7.908 -20.616 1.00 52.53 81 GLY A O 1
ATOM 609 N N . TYR A 1 82 ? 3.551 8.117 -19.886 1.00 53.09 82 TYR A N 1
ATOM 610 C CA . TYR A 1 82 ? 3.844 9.030 -18.766 1.00 53.09 82 TYR A CA 1
ATOM 611 C C . TYR A 1 82 ? 5.070 8.596 -17.932 1.00 53.09 82 TYR A C 1
ATOM 613 O O . TYR A 1 82 ? 5.828 9.444 -17.473 1.00 53.09 82 TYR A O 1
ATOM 621 N N . PHE A 1 83 ? 5.306 7.284 -17.799 1.00 49.16 83 PHE A N 1
ATOM 622 C CA . PHE A 1 83 ? 6.430 6.682 -17.074 1.00 49.16 83 PHE A CA 1
ATOM 623 C C . PHE A 1 83 ? 7.796 6.758 -17.780 1.00 49.16 83 PHE A C 1
ATOM 625 O O . PHE A 1 83 ? 8.815 6.772 -17.096 1.00 49.16 83 PHE A O 1
ATOM 632 N N . ALA A 1 84 ? 7.857 6.864 -19.113 1.00 53.22 84 ALA A N 1
ATOM 633 C CA . ALA A 1 84 ? 9.125 6.985 -19.844 1.00 53.22 84 ALA A CA 1
ATOM 634 C C . ALA A 1 84 ? 9.855 8.299 -19.509 1.00 53.22 84 ALA A C 1
ATOM 636 O O . ALA A 1 84 ? 11.082 8.346 -19.497 1.00 53.22 84 ALA A O 1
ATOM 637 N N . ARG A 1 85 ? 9.103 9.346 -19.143 1.00 55.38 85 ARG A N 1
ATOM 638 C CA . ARG A 1 85 ? 9.645 10.634 -18.685 1.00 55.38 85 ARG A CA 1
ATOM 639 C C . ARG A 1 85 ? 10.253 10.574 -17.279 1.00 55.38 85 ARG A C 1
ATOM 641 O O . ARG A 1 85 ? 11.100 11.398 -16.955 1.00 55.38 85 ARG A O 1
ATOM 648 N N . TYR A 1 86 ? 9.851 9.599 -16.459 1.00 56.66 86 TYR A N 1
ATOM 649 C CA . TYR A 1 86 ? 10.393 9.393 -15.111 1.00 56.66 86 TYR A CA 1
ATOM 650 C C . TYR A 1 86 ? 11.710 8.609 -15.105 1.00 56.66 86 TYR A C 1
ATOM 652 O O . TYR A 1 86 ? 12.354 8.543 -14.060 1.00 56.66 86 TYR A O 1
ATOM 660 N N . ARG A 1 87 ? 12.122 8.043 -16.250 1.00 54.53 87 ARG A N 1
ATOM 661 C CA . ARG A 1 87 ? 13.305 7.178 -16.374 1.00 54.53 87 ARG A CA 1
ATOM 662 C C . ARG A 1 87 ? 14.596 7.839 -15.881 1.00 54.53 87 ARG A C 1
ATOM 664 O O . ARG A 1 87 ? 15.395 7.168 -15.244 1.00 54.53 87 ARG A O 1
ATOM 671 N N . ASP A 1 88 ? 14.749 9.143 -16.108 1.00 56.72 88 ASP A N 1
ATOM 672 C CA . ASP A 1 88 ? 15.949 9.905 -15.728 1.00 56.72 88 ASP A CA 1
ATOM 673 C C . ASP A 1 88 ? 15.782 10.656 -14.388 1.00 56.72 88 ASP A C 1
ATOM 675 O O . ASP A 1 88 ? 16.523 11.586 -14.078 1.00 56.72 88 ASP A O 1
ATOM 679 N N . THR A 1 89 ? 14.770 10.307 -13.586 1.00 63.28 89 THR A N 1
ATOM 680 C CA . THR A 1 89 ? 14.466 10.994 -12.319 1.00 63.28 89 THR A CA 1
ATOM 681 C C . THR A 1 89 ? 14.949 10.168 -11.125 1.00 63.28 89 THR A C 1
ATOM 683 O O . THR A 1 89 ? 14.815 8.947 -11.134 1.00 63.28 89 THR A O 1
ATOM 686 N N . TRP A 1 90 ? 15.385 10.827 -10.042 1.00 72.38 90 TRP A N 1
ATOM 687 C CA . TRP A 1 90 ? 15.701 10.211 -8.734 1.00 72.38 90 TRP A CA 1
ATOM 688 C C . TRP A 1 90 ? 14.645 9.190 -8.254 1.00 72.38 90 TRP A C 1
ATOM 690 O O . TRP A 1 90 ? 14.942 8.241 -7.532 1.00 72.38 90 TRP A O 1
ATOM 700 N N . VAL A 1 91 ? 13.389 9.383 -8.672 1.00 69.00 91 VAL A N 1
ATOM 701 C CA . VAL A 1 91 ? 12.257 8.498 -8.385 1.00 69.00 91 VAL A CA 1
ATOM 702 C C . VAL A 1 91 ? 12.448 7.113 -9.007 1.00 69.00 91 VAL A C 1
ATOM 704 O O . VAL A 1 91 ? 12.142 6.122 -8.354 1.00 69.00 91 VAL A O 1
ATOM 707 N N . ALA A 1 92 ? 12.956 7.014 -10.238 1.00 68.88 92 ALA A N 1
ATOM 708 C CA . ALA A 1 92 ? 13.165 5.729 -10.905 1.00 68.88 92 ALA A CA 1
ATOM 709 C C . ALA A 1 92 ? 14.277 4.910 -10.238 1.00 68.88 92 ALA A C 1
ATOM 711 O O . ALA A 1 92 ? 14.102 3.711 -10.023 1.00 68.88 92 ALA A O 1
ATOM 712 N N . GLU A 1 93 ? 15.376 5.554 -9.834 1.00 71.75 93 GLU A N 1
ATOM 713 C CA . GLU A 1 93 ? 16.434 4.907 -9.046 1.00 71.75 93 GLU A CA 1
ATOM 714 C C . GLU A 1 93 ? 15.888 4.377 -7.719 1.00 71.75 93 GLU A C 1
ATOM 716 O O . GLU A 1 93 ? 16.141 3.232 -7.347 1.00 71.75 93 GLU A O 1
ATOM 721 N N . ARG A 1 94 ? 15.057 5.178 -7.045 1.00 76.38 94 ARG A N 1
ATOM 722 C CA . ARG A 1 94 ? 14.430 4.802 -5.779 1.00 76.38 94 ARG A CA 1
ATOM 723 C C . ARG A 1 94 ? 13.439 3.649 -5.917 1.00 76.38 94 ARG A C 1
ATOM 725 O O . ARG A 1 94 ? 13.413 2.753 -5.080 1.00 76.38 94 ARG A O 1
ATOM 732 N N . VAL A 1 95 ? 12.635 3.650 -6.977 1.00 70.25 95 VAL A N 1
ATOM 733 C CA . VAL A 1 95 ? 11.711 2.550 -7.278 1.00 70.25 95 VAL A CA 1
ATOM 734 C C . VAL A 1 95 ? 12.490 1.275 -7.592 1.00 70.25 95 VAL A C 1
ATOM 736 O O . VAL A 1 95 ? 12.119 0.212 -7.104 1.00 70.25 95 VAL A O 1
ATOM 739 N N . ARG A 1 96 ? 13.601 1.365 -8.332 1.00 73.31 96 ARG A N 1
ATOM 740 C CA . ARG A 1 96 ? 14.490 0.224 -8.586 1.00 73.31 96 ARG A CA 1
ATOM 741 C C . ARG A 1 96 ? 15.096 -0.328 -7.295 1.00 73.31 96 ARG A C 1
ATOM 743 O O . ARG A 1 96 ? 15.059 -1.537 -7.098 1.00 73.31 96 ARG A O 1
ATOM 750 N N . GLU A 1 97 ? 15.594 0.536 -6.414 1.00 77.50 97 GLU A N 1
ATOM 751 C CA . GLU A 1 97 ? 16.100 0.15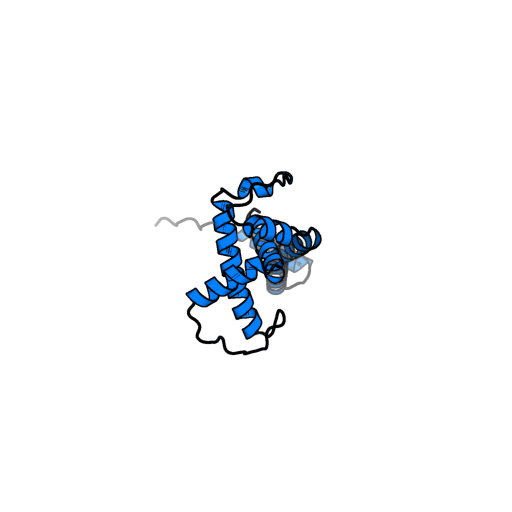4 -5.087 1.00 77.50 97 GLU A CA 1
ATOM 752 C C . GLU A 1 97 ? 15.027 -0.592 -4.275 1.00 77.50 97 GLU A C 1
ATOM 754 O O . GLU A 1 97 ? 15.275 -1.695 -3.788 1.00 77.50 97 GLU A O 1
ATOM 759 N N . TRP A 1 98 ? 13.808 -0.047 -4.195 1.00 76.00 98 TRP A N 1
ATOM 760 C CA . TRP A 1 98 ? 12.698 -0.682 -3.477 1.00 76.00 98 TRP A CA 1
ATOM 761 C C . TRP A 1 98 ? 12.231 -1.992 -4.105 1.00 76.00 98 TRP A C 1
ATOM 763 O O . TRP A 1 98 ? 11.810 -2.887 -3.377 1.00 76.00 98 TRP A O 1
ATOM 773 N N . MET A 1 99 ? 12.303 -2.128 -5.431 1.00 72.62 99 MET A N 1
ATOM 774 C CA . MET A 1 99 ? 11.989 -3.389 -6.101 1.00 72.62 99 MET A CA 1
ATOM 775 C C . MET A 1 99 ? 13.021 -4.470 -5.766 1.00 72.62 99 MET A C 1
ATOM 777 O O . MET A 1 99 ? 12.630 -5.561 -5.365 1.00 72.62 99 MET A O 1
ATOM 781 N N . VAL A 1 100 ? 14.320 -4.161 -5.832 1.00 77.50 100 VAL A N 1
ATOM 782 C CA . VAL A 1 100 ? 15.381 -5.112 -5.449 1.00 77.50 100 VAL A CA 1
ATOM 783 C C . VAL A 1 100 ? 15.249 -5.509 -3.974 1.00 77.50 100 VAL A C 1
ATOM 785 O O . VAL A 1 100 ? 15.286 -6.689 -3.632 1.00 77.50 100 VAL A O 1
ATOM 788 N N . GLU A 1 101 ? 15.045 -4.538 -3.081 1.00 75.75 101 GLU A N 1
ATOM 789 C CA . GLU A 1 101 ? 14.846 -4.806 -1.652 1.00 75.75 101 GLU A CA 1
ATOM 790 C C . GLU A 1 101 ? 13.573 -5.630 -1.392 1.00 75.75 101 GLU A C 1
ATOM 792 O O . GLU A 1 101 ? 13.560 -6.530 -0.545 1.00 75.75 101 GLU A O 1
ATOM 797 N N . GLY A 1 102 ? 12.502 -5.327 -2.127 1.00 71.25 102 GLY A N 1
ATOM 798 C CA . GLY A 1 102 ? 11.229 -6.031 -2.072 1.00 71.25 102 GLY A CA 1
ATOM 799 C C . GLY A 1 102 ? 11.362 -7.490 -2.485 1.00 71.25 102 GLY A C 1
ATOM 800 O O . GLY A 1 102 ? 10.849 -8.357 -1.784 1.00 71.25 102 GLY A O 1
ATOM 801 N N . GLU A 1 103 ? 12.100 -7.769 -3.555 1.00 71.69 103 GLU A N 1
ATOM 802 C CA . GLU A 1 103 ? 12.369 -9.120 -4.043 1.00 71.69 103 GLU A CA 1
ATOM 803 C C . GLU A 1 103 ? 13.184 -9.943 -3.040 1.00 71.69 103 GLU A C 1
ATOM 805 O O . GLU A 1 103 ? 12.761 -11.034 -2.664 1.00 71.69 103 GLU A O 1
ATOM 810 N N . VAL A 1 104 ? 14.265 -9.385 -2.481 1.00 76.38 104 VAL A N 1
ATOM 811 C CA . VAL A 1 104 ? 15.071 -10.059 -1.442 1.00 76.38 104 VAL A CA 1
ATOM 812 C C . VAL A 1 104 ? 14.235 -10.366 -0.192 1.00 76.38 104 VAL A C 1
ATOM 814 O O . VAL A 1 104 ? 14.350 -11.436 0.418 1.00 76.38 104 VAL A O 1
ATOM 817 N N . ARG A 1 105 ? 13.364 -9.437 0.225 1.00 75.00 105 ARG A N 1
ATOM 818 C CA . ARG A 1 105 ? 12.451 -9.665 1.357 1.00 75.00 105 ARG A CA 1
ATOM 819 C C . ARG A 1 105 ? 11.371 -10.688 1.020 1.00 75.00 105 ARG A C 1
ATOM 821 O O . ARG A 1 105 ? 11.072 -11.529 1.869 1.00 75.00 105 ARG A O 1
ATOM 828 N N . ALA A 1 106 ? 10.805 -10.629 -0.183 1.00 72.44 106 ALA A N 1
ATOM 829 C CA . ALA A 1 106 ? 9.790 -11.559 -0.659 1.00 72.44 106 ALA A CA 1
ATOM 830 C C . ALA A 1 106 ? 10.349 -12.978 -0.761 1.00 72.44 106 ALA A C 1
ATOM 832 O O . ALA A 1 106 ? 9.694 -13.911 -0.308 1.00 72.44 106 ALA A O 1
ATOM 833 N N . GLU A 1 107 ? 11.580 -13.142 -1.240 1.00 72.38 107 GLU A N 1
ATOM 834 C CA . GLU A 1 107 ? 12.273 -14.425 -1.267 1.00 72.38 107 GLU A CA 1
ATOM 835 C C . GLU A 1 107 ? 12.517 -14.949 0.155 1.00 72.38 107 GLU A C 1
ATOM 837 O O . GLU A 1 107 ? 12.159 -16.084 0.476 1.00 72.38 107 GLU A O 1
ATOM 842 N N . ARG A 1 108 ? 13.059 -14.116 1.054 1.00 75.50 108 ARG A N 1
ATOM 843 C CA . ARG A 1 108 ? 13.333 -14.511 2.446 1.00 75.50 108 ARG A CA 1
ATOM 844 C C . ARG A 1 108 ? 12.069 -14.958 3.180 1.00 75.50 108 ARG A C 1
ATOM 846 O O . ARG A 1 108 ? 12.075 -15.975 3.875 1.00 75.50 108 ARG A O 1
ATOM 853 N N . VAL A 1 109 ? 10.988 -14.193 3.055 1.00 73.06 109 VAL A N 1
ATOM 854 C CA . VAL A 1 109 ? 9.697 -14.508 3.684 1.00 73.06 109 VAL A CA 1
ATOM 855 C C . VAL A 1 109 ? 9.039 -15.696 2.979 1.00 73.06 109 VAL A C 1
ATOM 857 O O . VAL A 1 109 ? 8.555 -16.609 3.649 1.00 73.06 109 VAL A O 1
ATOM 860 N N . GLY A 1 110 ? 9.086 -15.730 1.649 1.00 72.62 110 GLY A N 1
ATOM 861 C CA . GLY A 1 110 ? 8.575 -16.809 0.812 1.00 72.62 110 GLY A CA 1
ATOM 862 C C . GLY A 1 110 ? 9.176 -18.155 1.192 1.00 72.62 110 GLY A C 1
ATOM 863 O O . GLY A 1 110 ? 8.433 -19.066 1.538 1.00 72.62 110 GLY A O 1
ATOM 864 N N . ARG A 1 111 ? 10.505 -18.265 1.273 1.00 73.12 111 ARG A N 1
ATOM 865 C CA . ARG A 1 111 ? 11.205 -19.493 1.698 1.00 73.12 111 ARG A CA 1
ATOM 866 C C . ARG A 1 111 ? 10.945 -19.856 3.158 1.00 73.12 111 ARG A C 1
ATOM 868 O O . ARG A 1 111 ? 10.817 -21.033 3.490 1.00 73.12 111 ARG A O 1
ATOM 875 N N . ARG A 1 112 ? 10.823 -18.868 4.053 1.00 72.38 112 ARG A N 1
ATOM 876 C CA . ARG A 1 112 ? 10.542 -19.120 5.479 1.00 72.38 112 ARG A CA 1
ATOM 877 C C . ARG A 1 112 ? 9.167 -19.750 5.700 1.00 72.38 112 ARG A C 1
ATOM 879 O O . ARG A 1 112 ? 9.024 -20.609 6.569 1.00 72.38 112 ARG A O 1
ATOM 886 N N . TYR A 1 113 ? 8.169 -19.326 4.929 1.00 69.81 113 TYR A N 1
ATOM 887 C CA . TYR A 1 113 ? 6.781 -19.760 5.102 1.00 69.81 113 TYR A CA 1
ATOM 888 C C . TYR A 1 113 ? 6.278 -20.723 4.016 1.00 69.81 113 TYR A C 1
ATOM 890 O O . TYR A 1 113 ? 5.215 -21.310 4.193 1.00 69.81 113 TYR A O 1
ATOM 898 N N . GLY A 1 114 ? 7.043 -20.942 2.946 1.00 62.72 114 GLY A N 1
ATOM 899 C CA . GLY A 1 114 ? 6.622 -21.718 1.777 1.00 62.72 114 GLY A CA 1
ATOM 900 C C . GLY A 1 114 ? 5.616 -20.981 0.882 1.00 62.72 114 GLY A C 1
ATOM 901 O O . GLY A 1 114 ? 4.744 -21.604 0.283 1.00 62.72 114 GLY A O 1
ATOM 902 N N . TRP A 1 115 ? 5.663 -19.647 0.856 1.00 66.19 115 TRP A N 1
ATOM 903 C CA . TRP A 1 115 ? 4.765 -18.808 0.053 1.00 66.19 115 TRP A CA 1
ATOM 904 C C . TRP A 1 115 ? 5.409 -18.485 -1.308 1.00 66.19 115 TRP A C 1
ATOM 906 O O . TRP A 1 115 ? 6.603 -18.693 -1.484 1.00 66.19 115 TRP A O 1
ATOM 916 N N . PHE A 1 116 ? 4.644 -17.985 -2.284 1.00 62.34 116 PHE A N 1
ATOM 917 C CA . PHE A 1 116 ? 5.119 -17.622 -3.635 1.00 62.34 116 PHE A CA 1
ATOM 918 C C . PHE A 1 116 ? 5.800 -18.744 -4.451 1.00 62.34 116 PHE A C 1
ATOM 920 O O . PHE A 1 116 ? 6.539 -18.460 -5.385 1.00 62.34 116 PHE A O 1
ATOM 927 N N . GLY A 1 117 ? 5.532 -20.018 -4.141 1.00 62.47 117 GLY A N 1
ATOM 928 C CA . GLY A 1 117 ? 6.129 -21.163 -4.847 1.00 62.47 117 GLY A CA 1
ATOM 929 C C . GLY A 1 117 ? 7.514 -21.571 -4.335 1.00 62.47 117 GLY A C 1
ATOM 930 O O . GLY A 1 117 ? 8.124 -22.473 -4.901 1.00 62.47 117 GLY A O 1
ATOM 931 N N . PHE A 1 118 ? 7.997 -20.946 -3.257 1.00 68.56 118 PHE A N 1
ATOM 932 C CA . PHE A 1 118 ? 9.234 -21.339 -2.591 1.00 68.56 118 PHE A CA 1
ATOM 933 C C . PHE A 1 118 ? 9.020 -22.542 -1.668 1.00 68.56 118 PHE A C 1
ATOM 935 O O . PHE A 1 118 ? 7.987 -22.672 -1.010 1.00 68.56 118 PHE A O 1
ATOM 942 N N . GLU A 1 119 ? 10.022 -23.413 -1.580 1.00 66.25 119 GLU A N 1
ATOM 943 C CA . GLU A 1 119 ? 9.980 -24.585 -0.710 1.00 66.25 119 GLU A CA 1
ATOM 944 C C . GLU A 1 119 ? 10.220 -24.173 0.752 1.00 66.25 119 GLU A C 1
ATOM 946 O O . GLU A 1 119 ? 11.165 -23.444 1.072 1.00 66.25 119 GLU A O 1
ATOM 951 N N . LYS A 1 120 ? 9.336 -24.607 1.659 1.00 67.62 120 LYS A N 1
ATOM 952 C CA . LYS A 1 120 ? 9.377 -24.207 3.070 1.00 67.62 120 LYS A CA 1
ATOM 953 C C . LYS A 1 120 ? 10.681 -24.674 3.717 1.00 67.62 120 LYS A C 1
ATOM 955 O O . LYS A 1 120 ? 10.901 -25.868 3.889 1.00 67.62 120 LYS A O 1
ATOM 960 N N . GLY A 1 121 ? 11.507 -23.726 4.149 1.00 62.00 121 GLY A N 1
ATOM 961 C CA . GLY A 1 121 ? 12.777 -24.014 4.812 1.00 62.00 121 GLY A CA 1
ATOM 962 C C . GLY A 1 121 ? 13.914 -24.400 3.866 1.00 62.00 121 GLY A C 1
ATOM 963 O O . GLY A 1 121 ? 14.932 -24.893 4.351 1.00 62.00 121 GLY A O 1
ATOM 964 N N . SER A 1 122 ? 13.788 -24.159 2.552 1.00 61.59 122 SER A N 1
ATOM 965 C CA . SER A 1 122 ? 14.933 -24.253 1.640 1.00 61.59 122 SER A CA 1
ATOM 966 C C . SER A 1 122 ? 16.061 -23.370 2.177 1.00 61.59 122 SER A C 1
ATOM 968 O O . SER A 1 122 ? 15.827 -22.183 2.437 1.00 61.59 122 SER A O 1
ATOM 970 N N . LYS A 1 123 ? 17.257 -23.935 2.374 1.00 53.53 123 LYS A N 1
ATOM 971 C CA . LYS A 1 123 ? 18.425 -23.156 2.788 1.00 53.53 123 LYS A CA 1
ATOM 972 C C . LYS A 1 123 ? 18.649 -22.053 1.757 1.00 53.53 123 LYS A C 1
ATOM 974 O O . LYS A 1 123 ? 18.700 -22.330 0.563 1.00 53.53 123 LYS A O 1
ATOM 979 N N . MET A 1 124 ? 18.755 -20.813 2.231 1.00 54.28 124 MET A N 1
ATOM 980 C CA . MET A 1 124 ? 19.505 -19.805 1.492 1.00 54.28 124 MET A CA 1
ATOM 981 C C . MET A 1 124 ? 20.891 -20.420 1.341 1.00 54.28 124 MET A C 1
ATOM 983 O O . MET A 1 124 ? 21.537 -20.682 2.359 1.00 54.28 124 MET A O 1
ATOM 987 N N . ASP A 1 125 ? 21.309 -20.734 0.113 1.00 54.53 125 ASP A N 1
ATOM 988 C CA . ASP A 1 125 ? 22.741 -20.864 -0.125 1.00 54.53 125 ASP A CA 1
ATOM 989 C C . ASP A 1 125 ? 23.366 -19.602 0.469 1.00 54.53 125 ASP A C 1
ATOM 991 O O . ASP A 1 125 ? 22.774 -18.521 0.377 1.00 54.53 125 ASP A O 1
ATOM 995 N N . ASP A 1 126 ? 24.482 -19.769 1.172 1.00 52.09 126 ASP A N 1
ATOM 996 C CA . ASP A 1 126 ? 25.172 -18.752 1.976 1.00 52.09 126 ASP A CA 1
ATOM 997 C C . ASP A 1 126 ? 25.843 -17.707 1.057 1.00 52.09 126 ASP A C 1
ATOM 999 O O . ASP A 1 126 ? 27.039 -17.431 1.089 1.00 52.09 126 ASP A O 1
ATOM 1003 N N . ILE A 1 127 ? 25.050 -17.201 0.122 1.00 57.88 127 ILE A N 1
ATOM 1004 C CA . ILE A 1 127 ? 25.366 -16.269 -0.929 1.00 57.88 127 ILE A CA 1
ATOM 1005 C C . ILE A 1 127 ? 25.315 -14.901 -0.267 1.00 57.88 127 ILE A C 1
ATOM 1007 O O . ILE A 1 127 ? 24.315 -14.538 0.364 1.00 57.88 127 ILE A O 1
ATOM 1011 N N . SER A 1 128 ? 26.404 -14.145 -0.394 1.00 66.31 128 SER A N 1
ATOM 1012 C CA . SER A 1 128 ? 26.505 -12.792 0.144 1.00 66.31 128 SER A CA 1
ATOM 1013 C C . SER A 1 128 ? 25.288 -11.953 -0.261 1.00 66.31 128 SER A C 1
ATOM 1015 O O . SER A 1 128 ? 24.704 -12.135 -1.332 1.00 66.31 128 SER A O 1
ATOM 1017 N N . LEU A 1 129 ? 24.901 -11.007 0.599 1.00 61.94 129 LEU A N 1
ATOM 1018 C CA . LEU A 1 129 ? 23.801 -10.076 0.323 1.00 61.94 129 LEU A CA 1
ATOM 1019 C C . LEU A 1 129 ? 23.967 -9.403 -1.057 1.00 61.94 129 LEU A C 1
ATOM 1021 O O . LEU A 1 129 ? 22.981 -9.185 -1.750 1.00 61.94 129 LEU A O 1
ATOM 1025 N N . GLU A 1 130 ? 25.214 -9.161 -1.477 1.00 65.06 130 GLU A N 1
ATOM 1026 C CA . GLU A 1 130 ? 25.571 -8.632 -2.799 1.00 65.06 130 GLU A CA 1
ATOM 1027 C C . GLU A 1 130 ? 25.170 -9.559 -3.950 1.00 65.06 130 GLU A C 1
ATOM 1029 O O . GLU A 1 130 ? 24.567 -9.109 -4.926 1.00 65.06 130 GLU A O 1
ATOM 1034 N N . ALA A 1 131 ? 25.452 -10.856 -3.847 1.00 67.81 131 ALA A N 1
ATOM 1035 C CA . ALA A 1 131 ? 25.086 -11.799 -4.893 1.00 67.81 131 ALA A CA 1
ATOM 1036 C C . ALA A 1 131 ? 23.566 -12.054 -4.924 1.00 67.81 131 ALA A C 1
ATOM 1038 O O . ALA A 1 131 ? 23.002 -12.158 -6.010 1.00 67.81 131 ALA A O 1
ATOM 1039 N N . GLN A 1 132 ? 22.867 -11.998 -3.783 1.00 66.38 132 GLN A N 1
ATOM 1040 C CA . GLN A 1 132 ? 21.394 -11.982 -3.755 1.00 66.38 132 GLN A CA 1
ATOM 1041 C C . GLN A 1 132 ? 20.821 -10.743 -4.458 1.00 66.38 132 GLN A C 1
ATOM 1043 O O . GLN A 1 132 ? 19.904 -10.858 -5.267 1.00 66.38 132 GLN A O 1
ATOM 1048 N N . THR A 1 133 ? 21.384 -9.555 -4.212 1.00 67.81 133 THR A N 1
ATOM 1049 C CA . THR A 1 133 ? 20.951 -8.332 -4.905 1.00 67.81 133 THR A CA 1
ATOM 1050 C C . THR A 1 133 ? 21.265 -8.351 -6.399 1.00 67.81 133 THR A C 1
ATOM 1052 O O . THR A 1 133 ? 20.486 -7.816 -7.183 1.00 67.81 133 THR A O 1
ATOM 1055 N N . ALA A 1 134 ? 22.367 -8.985 -6.812 1.00 69.69 134 ALA A N 1
ATOM 1056 C CA . ALA A 1 134 ? 22.711 -9.153 -8.221 1.00 69.69 134 ALA A CA 1
ATOM 1057 C C . ALA A 1 134 ? 21.754 -10.127 -8.929 1.00 69.69 134 ALA A C 1
ATOM 1059 O O . ALA A 1 134 ? 21.320 -9.851 -10.047 1.00 69.69 134 ALA A O 1
ATOM 1060 N N . HIS A 1 135 ? 21.373 -11.221 -8.260 1.00 67.25 135 HIS A N 1
ATOM 1061 C CA . HIS A 1 135 ? 20.358 -12.152 -8.751 1.00 67.25 135 HIS A CA 1
ATOM 1062 C C . HIS A 1 135 ? 18.977 -11.496 -8.849 1.00 67.25 135 HIS A C 1
ATOM 1064 O O . HIS A 1 135 ? 18.372 -11.562 -9.913 1.00 67.25 135 HIS A O 1
ATOM 1070 N N . ALA A 1 136 ? 18.530 -10.770 -7.820 1.00 66.88 136 ALA A N 1
ATOM 1071 C CA . ALA A 1 136 ? 17.286 -9.997 -7.863 1.00 66.88 136 ALA A CA 1
ATOM 1072 C C . ALA A 1 136 ? 17.305 -8.953 -8.997 1.00 66.88 136 ALA A C 1
ATOM 1074 O O . ALA A 1 136 ? 16.399 -8.876 -9.817 1.00 66.88 136 ALA A O 1
ATOM 1075 N N . ALA A 1 137 ? 18.399 -8.200 -9.151 1.00 66.19 137 ALA A N 1
ATOM 1076 C CA . ALA A 1 137 ? 18.533 -7.254 -10.260 1.00 66.19 137 ALA A CA 1
ATOM 1077 C C . ALA A 1 137 ? 18.460 -7.926 -11.647 1.00 66.19 137 ALA A C 1
ATOM 1079 O O . ALA A 1 137 ? 17.995 -7.292 -12.595 1.00 66.19 137 ALA A O 1
ATOM 1080 N N . SER A 1 138 ? 18.901 -9.182 -11.766 1.00 67.50 138 SER A N 1
ATOM 1081 C CA . SER A 1 138 ? 18.775 -9.996 -12.978 1.00 67.50 138 SER A CA 1
ATOM 1082 C C . SER A 1 138 ? 17.347 -10.525 -13.173 1.00 67.50 138 SER A C 1
ATOM 1084 O O . SER A 1 138 ? 16.834 -10.500 -14.290 1.00 67.50 138 SER A O 1
ATOM 1086 N N . ASP A 1 139 ? 16.667 -10.956 -12.112 1.00 66.50 139 ASP A N 1
ATOM 1087 C CA . ASP A 1 139 ? 15.283 -11.448 -12.172 1.00 66.50 139 ASP A CA 1
ATOM 1088 C C . ASP A 1 139 ? 14.266 -10.326 -12.426 1.00 66.50 139 ASP A C 1
ATOM 1090 O O . ASP A 1 139 ? 13.266 -10.544 -13.126 1.00 66.50 139 ASP A O 1
ATOM 1094 N N . LEU A 1 140 ? 14.577 -9.088 -12.018 1.00 62.28 140 LEU A N 1
ATOM 1095 C CA . LEU A 1 140 ? 13.867 -7.887 -12.466 1.00 62.28 140 LEU A CA 1
ATOM 1096 C C . LEU A 1 140 ? 13.821 -7.769 -13.998 1.00 62.28 140 LEU A C 1
ATOM 1098 O O . LEU A 1 140 ? 12.853 -7.239 -14.537 1.00 62.28 140 LEU A O 1
ATOM 1102 N N . VAL A 1 141 ? 14.816 -8.300 -14.712 1.00 62.81 141 VAL A N 1
ATOM 1103 C CA . VAL A 1 141 ? 14.841 -8.341 -16.185 1.00 62.81 141 VAL A CA 1
ATOM 1104 C C . VAL A 1 141 ? 14.007 -9.512 -16.738 1.00 62.81 141 VAL A C 1
ATOM 1106 O O . VAL A 1 141 ? 13.488 -9.425 -17.850 1.00 62.81 141 VAL A O 1
ATOM 1109 N N . SER A 1 142 ? 13.808 -10.579 -15.954 1.00 62.91 142 SER A N 1
ATOM 1110 C CA . SER A 1 142 ? 13.102 -11.822 -16.329 1.00 62.91 142 SER A CA 1
ATOM 1111 C C . SER A 1 142 ? 11.562 -11.746 -16.175 1.00 62.91 142 SER A C 1
ATOM 1113 O O . SER A 1 142 ? 10.812 -12.511 -16.783 1.00 62.91 142 SER A O 1
ATOM 1115 N N . GLY A 1 143 ? 11.046 -10.748 -15.447 1.00 57.72 143 GLY A N 1
ATOM 1116 C CA . GLY A 1 143 ? 9.794 -10.064 -15.814 1.00 57.72 143 GLY A CA 1
ATOM 1117 C C . GLY A 1 143 ? 8.481 -10.475 -15.132 1.00 57.72 143 GLY A C 1
ATOM 1118 O O . GLY A 1 143 ? 7.549 -9.673 -15.150 1.00 57.72 143 GLY A O 1
ATOM 1119 N N . ARG A 1 144 ? 8.357 -11.650 -14.492 1.00 61.25 144 ARG A N 1
ATOM 1120 C CA . ARG A 1 144 ? 7.072 -12.060 -13.864 1.00 61.25 144 ARG A CA 1
ATOM 1121 C C . ARG A 1 144 ? 6.976 -11.752 -12.368 1.00 61.25 144 ARG A C 1
ATOM 1123 O O . ARG A 1 144 ? 5.995 -11.158 -11.935 1.00 61.25 144 ARG A O 1
ATOM 1130 N N . ILE A 1 145 ? 8.000 -12.106 -11.593 1.00 67.19 145 ILE A N 1
ATOM 1131 C CA . ILE A 1 145 ? 8.081 -11.791 -10.151 1.00 67.19 145 ILE A CA 1
ATOM 1132 C C . ILE A 1 145 ? 8.292 -10.283 -9.961 1.00 67.19 145 ILE A C 1
ATOM 1134 O O . ILE A 1 145 ? 7.643 -9.650 -9.131 1.00 67.19 145 ILE A O 1
ATOM 1138 N N . ALA A 1 146 ? 9.105 -9.695 -10.837 1.00 73.56 146 ALA A N 1
ATOM 1139 C CA . ALA A 1 146 ? 9.366 -8.266 -10.925 1.00 73.56 146 ALA A CA 1
ATOM 1140 C C . ALA A 1 146 ? 8.087 -7.412 -11.008 1.00 73.56 146 ALA A C 1
ATOM 1142 O O . ALA A 1 146 ? 7.985 -6.377 -10.350 1.00 73.56 146 ALA A O 1
ATOM 1143 N N . GLY A 1 147 ? 7.095 -7.850 -11.797 1.00 75.62 147 GLY A N 1
ATOM 1144 C CA . GLY A 1 147 ? 5.828 -7.134 -11.967 1.00 75.62 147 GLY A CA 1
ATOM 1145 C C . GLY A 1 147 ? 5.009 -7.082 -10.677 1.00 75.62 147 GLY A C 1
ATOM 1146 O O . GLY A 1 147 ? 4.506 -6.024 -10.305 1.00 75.62 147 GLY A O 1
ATOM 1147 N N . ASP A 1 148 ? 4.937 -8.190 -9.938 1.00 76.62 148 ASP A N 1
ATOM 1148 C CA . ASP A 1 148 ? 4.228 -8.240 -8.655 1.00 76.62 148 ASP A CA 1
ATOM 1149 C C . ASP A 1 148 ? 4.920 -7.433 -7.564 1.00 76.62 148 ASP A C 1
ATOM 1151 O O . ASP A 1 148 ? 4.259 -6.729 -6.797 1.00 76.62 148 ASP A O 1
ATOM 1155 N N . VAL A 1 149 ? 6.249 -7.452 -7.540 1.00 76.81 149 VAL A N 1
ATOM 1156 C CA . VAL A 1 149 ? 7.022 -6.598 -6.637 1.00 76.81 149 VAL A CA 1
ATOM 1157 C C . VAL A 1 149 ? 6.790 -5.118 -6.969 1.00 76.81 149 VAL A C 1
ATOM 1159 O O . VAL A 1 149 ? 6.514 -4.327 -6.068 1.00 76.81 149 VAL A O 1
ATOM 1162 N N . ALA A 1 150 ? 6.797 -4.737 -8.250 1.00 79.62 150 ALA A N 1
ATOM 1163 C CA . ALA A 1 150 ? 6.491 -3.372 -8.678 1.00 79.62 150 ALA A CA 1
ATOM 1164 C C . ALA A 1 150 ? 5.063 -2.941 -8.288 1.00 79.62 150 ALA A C 1
ATOM 1166 O O . ALA A 1 150 ? 4.870 -1.841 -7.766 1.00 79.62 150 ALA A O 1
ATOM 1167 N N . ASN A 1 151 ? 4.068 -3.819 -8.462 1.00 81.62 151 ASN A N 1
ATOM 1168 C CA . ASN A 1 151 ? 2.687 -3.574 -8.030 1.00 81.62 151 ASN A CA 1
ATOM 1169 C C . ASN A 1 151 ? 2.595 -3.356 -6.510 1.00 81.62 151 ASN A C 1
ATOM 1171 O O . ASN A 1 151 ? 1.882 -2.457 -6.061 1.00 81.62 151 ASN A O 1
ATOM 1175 N N . ALA A 1 152 ? 3.338 -4.129 -5.712 1.00 79.44 152 ALA A N 1
ATOM 1176 C CA . ALA A 1 152 ? 3.382 -3.976 -4.258 1.00 79.44 152 ALA A CA 1
ATOM 1177 C C . ALA A 1 152 ? 4.036 -2.653 -3.826 1.00 79.44 152 ALA A C 1
ATOM 1179 O O . ALA A 1 152 ? 3.538 -1.986 -2.916 1.00 79.44 152 ALA A O 1
ATOM 1180 N N . VAL A 1 153 ? 5.107 -2.232 -4.506 1.00 80.38 153 VAL A N 1
ATOM 1181 C CA . VAL A 1 153 ? 5.767 -0.938 -4.263 1.00 80.38 153 VAL A CA 1
ATOM 1182 C C . VAL A 1 153 ? 4.826 0.227 -4.583 1.00 80.38 153 VAL A C 1
ATOM 1184 O O . VAL A 1 153 ? 4.694 1.144 -3.770 1.00 80.38 153 VAL A O 1
ATOM 1187 N N . VAL A 1 154 ? 4.125 0.182 -5.722 1.00 81.31 154 VAL A N 1
ATOM 1188 C CA . VAL A 1 154 ? 3.121 1.196 -6.095 1.00 81.31 154 VAL A CA 1
ATOM 1189 C C . VAL A 1 154 ? 1.985 1.238 -5.077 1.00 81.31 154 VAL A C 1
ATOM 1191 O O . VAL A 1 154 ? 1.605 2.320 -4.633 1.00 81.31 154 VAL A O 1
ATOM 1194 N N . ALA A 1 155 ? 1.474 0.077 -4.664 1.00 80.88 155 ALA A N 1
ATOM 1195 C CA . ALA A 1 155 ? 0.420 -0.009 -3.663 1.00 80.88 155 ALA A CA 1
ATOM 1196 C C . ALA A 1 155 ? 0.839 0.634 -2.336 1.00 80.88 155 ALA A C 1
ATOM 1198 O O . ALA A 1 155 ?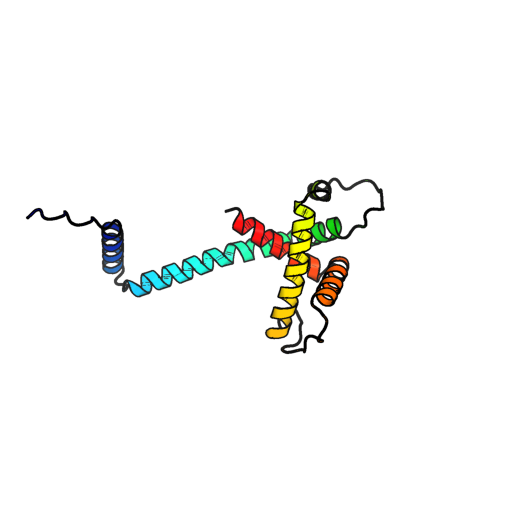 0.116 1.476 -1.807 1.00 80.88 155 ALA A O 1
ATOM 1199 N N . TYR A 1 156 ? 2.035 0.306 -1.840 1.00 79.69 156 TYR A N 1
ATOM 1200 C CA . TYR A 1 156 ? 2.575 0.906 -0.623 1.00 79.69 156 TYR A CA 1
ATOM 1201 C C . TYR A 1 156 ? 2.737 2.426 -0.754 1.00 79.69 156 TYR A C 1
ATOM 1203 O O . TYR A 1 156 ? 2.302 3.173 0.125 1.00 79.69 156 TYR A O 1
ATOM 1211 N N . ALA A 1 157 ? 3.303 2.900 -1.868 1.00 79.50 157 ALA A N 1
ATOM 1212 C CA . ALA A 1 157 ? 3.452 4.328 -2.126 1.00 79.50 157 ALA A CA 1
ATOM 1213 C C . ALA A 1 157 ? 2.095 5.050 -2.118 1.00 79.50 157 ALA A C 1
ATOM 1215 O O . ALA A 1 157 ? 1.955 6.057 -1.429 1.00 79.50 157 ALA A O 1
ATOM 1216 N N . LEU A 1 158 ? 1.078 4.506 -2.795 1.00 77.69 158 LEU A N 1
ATOM 1217 C CA . LEU A 1 158 ? -0.273 5.076 -2.821 1.00 77.69 158 LEU A CA 1
ATOM 1218 C C . LEU A 1 158 ? -0.927 5.098 -1.438 1.00 77.69 158 LEU A C 1
ATOM 1220 O O . LEU A 1 158 ? -1.551 6.094 -1.083 1.00 77.69 158 LEU A O 1
ATOM 1224 N N . THR A 1 159 ? -0.740 4.055 -0.625 1.00 76.88 159 THR A N 1
ATOM 1225 C CA . THR A 1 159 ? -1.256 4.054 0.754 1.00 76.88 159 THR A CA 1
ATOM 1226 C C . THR A 1 159 ? -0.565 5.049 1.674 1.00 76.88 159 THR A C 1
ATOM 1228 O O . THR A 1 159 ? -1.166 5.485 2.648 1.00 76.88 159 THR A O 1
ATOM 1231 N N . LYS A 1 160 ? 0.684 5.420 1.378 1.00 72.31 160 LYS A N 1
ATOM 1232 C CA . LYS A 1 160 ? 1.471 6.351 2.193 1.00 72.31 160 LYS A CA 1
ATOM 1233 C C . LYS A 1 160 ? 1.238 7.822 1.829 1.00 72.31 160 LYS A C 1
ATOM 1235 O O . LYS A 1 160 ? 1.584 8.699 2.612 1.00 72.31 160 LYS A O 1
ATOM 1240 N N . VAL A 1 161 ? 0.684 8.101 0.649 1.00 64.19 161 VAL A N 1
ATOM 1241 C CA . VAL A 1 161 ? 0.352 9.467 0.195 1.00 64.19 161 VAL A CA 1
ATOM 1242 C C . VAL A 1 161 ? -0.938 9.994 0.856 1.00 64.19 161 VAL A C 1
ATOM 1244 O O . VAL A 1 161 ? -1.312 11.143 0.629 1.00 64.19 161 VAL A O 1
ATOM 1247 N N . HIS A 1 162 ? -1.588 9.190 1.704 1.00 43.47 162 HIS A N 1
ATOM 1248 C CA . HIS A 1 162 ? -2.869 9.500 2.333 1.00 43.47 162 HIS A CA 1
ATOM 1249 C C . HIS A 1 162 ? -2.788 9.780 3.839 1.00 43.47 162 HIS A C 1
ATOM 1251 O O . HIS A 1 162 ? -1.871 9.248 4.504 1.00 43.47 162 HIS A O 1
#